Protein AF-A0A529FSF4-F1 (afdb_monomer)

Solvent-accessible surface area (backbone atoms only — not comparable to full-atom values): 4511 Å² total; per-residue (Å²): 125,76,76,61,62,54,63,62,55,47,52,54,55,51,48,53,53,49,51,53,53,46,52,68,49,51,48,58,45,30,40,72,75,36,56,89,87,44,96,68,39,44,56,72,68,54,48,55,51,50,50,55,50,49,54,52,50,52,50,52,50,51,51,52,50,47,52,57,54,51,52,62,60,68,60,75,78,126

Structure (mmCIF, N/CA/C/O backbone):
data_AF-A0A529FSF4-F1
#
_entry.id   AF-A0A529FSF4-F1
#
loop_
_atom_site.group_PDB
_atom_site.id
_atom_site.type_symbol
_atom_site.label_atom_id
_atom_site.label_alt_id
_atom_site.label_comp_id
_atom_site.label_asym_id
_atom_site.label_entity_id
_atom_site.label_seq_id
_atom_site.pdbx_PDB_ins_code
_atom_site.Cartn_x
_atom_site.Cartn_y
_atom_site.Cartn_z
_atom_site.occupancy
_atom_site.B_iso_or_equiv
_atom_site.auth_seq_id
_atom_site.auth_comp_id
_atom_site.auth_asym_id
_atom_site.auth_atom_id
_atom_site.pdbx_PDB_model_num
ATOM 1 N N . MET A 1 1 ? -25.980 -13.362 18.850 1.00 45.19 1 MET A N 1
ATOM 2 C CA . MET A 1 1 ? -26.027 -12.242 17.875 1.00 45.19 1 MET A CA 1
ATOM 3 C C . MET A 1 1 ? -24.885 -11.221 18.019 1.00 45.19 1 MET A C 1
ATOM 5 O O . MET A 1 1 ? -24.760 -10.368 17.154 1.00 45.19 1 MET A O 1
ATOM 9 N N . ILE A 1 2 ? -23.996 -11.333 19.019 1.00 51.66 2 ILE A N 1
ATOM 10 C CA . ILE A 1 2 ? -22.804 -10.470 19.178 1.00 51.66 2 ILE A CA 1
ATOM 11 C C . ILE A 1 2 ? -21.593 -10.939 18.341 1.00 51.66 2 ILE A C 1
ATOM 13 O O . ILE A 1 2 ? -20.774 -10.130 17.929 1.00 51.66 2 ILE A O 1
ATOM 17 N N . THR A 1 3 ? -21.543 -12.221 17.965 1.00 50.59 3 THR A N 1
ATOM 18 C CA . THR A 1 3 ? -20.449 -12.807 17.164 1.00 50.59 3 THR A CA 1
ATOM 19 C C . THR A 1 3 ? -20.527 -12.477 15.664 1.00 50.59 3 THR A C 1
ATOM 21 O O . THR A 1 3 ? -19.529 -12.543 14.960 1.00 50.59 3 THR A O 1
ATOM 24 N N . GLN A 1 4 ? -21.702 -12.099 15.146 1.00 47.16 4 GLN A N 1
ATOM 25 C CA . GLN A 1 4 ? -21.907 -11.834 13.709 1.00 47.16 4 GLN A CA 1
ATOM 26 C C . GLN A 1 4 ? -21.521 -10.404 13.286 1.00 47.16 4 GLN A C 1
ATOM 28 O O . GLN A 1 4 ? -21.334 -10.151 12.099 1.00 47.16 4 GLN A O 1
ATOM 33 N N . ARG A 1 5 ? -21.382 -9.466 14.236 1.00 51.59 5 ARG A N 1
ATOM 34 C CA . ARG A 1 5 ? -21.061 -8.054 13.952 1.00 51.59 5 ARG A CA 1
ATOM 35 C C . ARG A 1 5 ? -19.570 -7.784 13.753 1.00 51.59 5 ARG A C 1
ATOM 37 O O . ARG A 1 5 ? -19.241 -6.860 13.021 1.00 51.59 5 ARG A O 1
ATOM 44 N N . PHE A 1 6 ? -18.701 -8.621 14.317 1.00 50.03 6 PHE A N 1
ATOM 45 C CA . PHE A 1 6 ? -17.275 -8.615 13.986 1.00 50.03 6 PHE A CA 1
ATOM 46 C C . PHE A 1 6 ? -17.081 -9.103 12.542 1.00 50.03 6 PHE A C 1
ATOM 48 O O . PHE A 1 6 ? -16.683 -8.337 11.670 1.00 50.03 6 PHE A O 1
ATOM 55 N N . PHE A 1 7 ? -17.575 -10.302 12.224 1.00 49.69 7 PHE A N 1
ATOM 56 C CA . PHE A 1 7 ? -17.293 -10.986 10.954 1.00 49.69 7 PHE A CA 1
ATOM 57 C C . PHE A 1 7 ? -17.764 -10.257 9.670 1.00 49.69 7 PHE A C 1
ATOM 59 O O . PHE A 1 7 ? -17.241 -10.502 8.580 1.00 49.69 7 PHE A O 1
ATOM 66 N N . GLY A 1 8 ? -18.763 -9.369 9.769 1.00 48.06 8 GLY A N 1
ATOM 67 C CA . GLY A 1 8 ? -19.287 -8.587 8.640 1.00 48.06 8 GLY A CA 1
ATOM 68 C C . GLY A 1 8 ? -18.507 -7.299 8.336 1.00 48.06 8 GLY A C 1
ATOM 69 O O . GLY A 1 8 ? -18.326 -6.966 7.162 1.00 48.06 8 GLY A O 1
ATOM 70 N N . ALA A 1 9 ? -18.022 -6.602 9.370 1.00 56.03 9 ALA A N 1
ATOM 71 C CA . ALA A 1 9 ? -17.134 -5.442 9.237 1.00 56.03 9 ALA A CA 1
ATOM 72 C C . ALA A 1 9 ? -15.691 -5.884 8.921 1.00 56.03 9 ALA A C 1
ATOM 74 O O . ALA A 1 9 ? -15.042 -5.300 8.049 1.00 56.03 9 ALA A O 1
ATOM 75 N N . ASP A 1 10 ? -15.253 -6.999 9.520 1.00 65.31 10 ASP A N 1
ATOM 76 C CA . ASP A 1 10 ? -13.936 -7.606 9.308 1.00 65.31 10 ASP A CA 1
ATOM 77 C C . ASP A 1 10 ? -13.685 -7.948 7.839 1.00 65.31 10 ASP A C 1
ATOM 79 O O . ASP A 1 10 ? -12.592 -7.719 7.336 1.00 65.31 10 ASP A O 1
ATOM 83 N N . ARG A 1 11 ? -14.685 -8.454 7.103 1.00 77.62 11 ARG A N 1
ATOM 84 C CA . ARG A 1 11 ? -14.493 -8.865 5.701 1.00 77.62 11 ARG A CA 1
ATOM 85 C C . ARG A 1 11 ? -14.069 -7.702 4.804 1.00 77.62 11 ARG A C 1
ATOM 87 O O . ARG A 1 11 ? -13.218 -7.886 3.938 1.00 77.62 11 ARG A O 1
ATOM 94 N N . ARG A 1 12 ? -14.663 -6.518 4.996 1.00 78.12 12 ARG A N 1
ATOM 95 C CA . ARG A 1 12 ? -14.356 -5.334 4.178 1.00 78.12 12 ARG A CA 1
ATOM 96 C C . ARG A 1 12 ? -12.974 -4.794 4.517 1.00 78.12 12 ARG A C 1
ATOM 98 O O . ARG A 1 12 ? -12.169 -4.614 3.610 1.00 78.12 12 ARG A O 1
ATOM 105 N N . ILE A 1 13 ? -12.672 -4.634 5.804 1.00 83.88 13 ILE A N 1
ATOM 106 C CA . ILE A 1 13 ? -11.350 -4.198 6.273 1.00 83.88 13 ILE A CA 1
ATOM 107 C C . ILE A 1 13 ? -10.275 -5.190 5.817 1.00 83.88 13 ILE A C 1
ATOM 109 O O . ILE A 1 13 ? -9.286 -4.783 5.213 1.00 83.88 13 ILE A O 1
ATOM 113 N N . 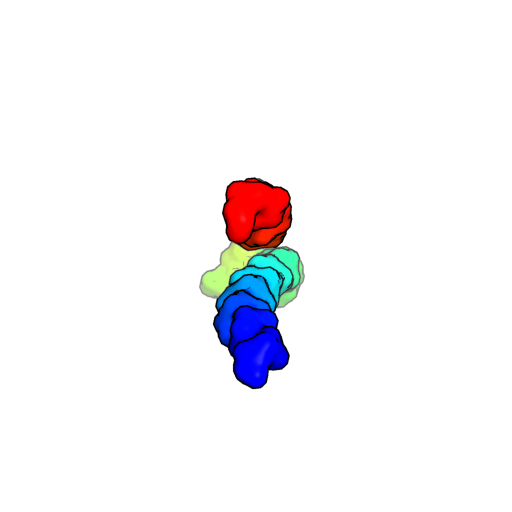ALA A 1 14 ? -10.502 -6.491 6.009 1.00 85.81 14 ALA A N 1
ATOM 114 C CA . ALA A 1 14 ? -9.606 -7.545 5.548 1.00 85.81 14 ALA A CA 1
ATOM 115 C C . ALA A 1 14 ? -9.416 -7.500 4.029 1.00 85.81 14 ALA A C 1
ATOM 117 O O . ALA A 1 14 ? -8.291 -7.643 3.561 1.00 85.81 14 ALA A O 1
ATOM 118 N N . SER A 1 15 ? -10.480 -7.251 3.254 1.00 89.06 15 SER A N 1
ATOM 119 C CA . SER A 1 15 ? -10.357 -7.095 1.803 1.00 89.06 15 SER A CA 1
ATOM 120 C C . SER A 1 15 ? -9.528 -5.867 1.420 1.00 89.06 15 SER A C 1
ATOM 122 O O . SER A 1 15 ? -8.662 -5.981 0.559 1.00 89.06 15 SER A O 1
ATOM 124 N N . THR A 1 16 ? -9.699 -4.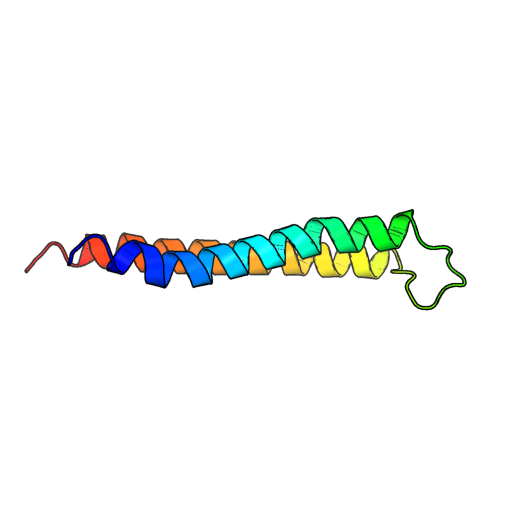730 2.102 1.00 90.44 16 THR A N 1
ATOM 125 C CA . THR A 1 16 ? -8.893 -3.523 1.868 1.00 90.44 16 THR A CA 1
ATOM 126 C C . THR A 1 16 ? -7.426 -3.765 2.209 1.00 90.44 16 THR A C 1
ATOM 128 O O . THR A 1 16 ? -6.554 -3.471 1.395 1.00 90.44 16 THR A O 1
ATOM 131 N N . VAL A 1 17 ? -7.140 -4.358 3.372 1.00 90.88 17 VAL A N 1
ATOM 132 C CA . VAL A 1 17 ? -5.775 -4.720 3.786 1.00 90.88 17 VAL A CA 1
ATOM 133 C C . VAL A 1 17 ? -5.144 -5.683 2.783 1.00 90.88 17 VAL A C 1
ATOM 135 O O . VAL A 1 17 ? -4.004 -5.477 2.377 1.00 90.88 17 VAL A O 1
ATOM 138 N N . LEU A 1 18 ? -5.886 -6.700 2.339 1.00 93.31 18 LEU A N 1
ATOM 139 C CA . LEU A 1 18 ? -5.402 -7.680 1.370 1.00 93.31 18 LEU A CA 1
ATOM 140 C C . LEU A 1 18 ? -5.101 -7.040 0.011 1.00 93.31 18 LEU A C 1
ATOM 142 O O . LEU A 1 18 ? -4.075 -7.353 -0.584 1.00 93.31 18 LEU A O 1
ATOM 146 N N . ILE A 1 19 ? -5.942 -6.115 -0.460 1.00 93.56 19 ILE A N 1
ATOM 147 C CA . ILE A 1 19 ? -5.703 -5.370 -1.705 1.00 93.56 19 ILE A CA 1
ATOM 148 C C . ILE A 1 19 ? -4.458 -4.484 -1.578 1.00 93.56 19 ILE A C 1
ATOM 150 O O . ILE A 1 19 ? -3.620 -4.484 -2.480 1.00 93.56 19 ILE A O 1
ATOM 154 N N . LEU A 1 20 ? -4.298 -3.763 -0.463 1.00 93.31 20 LEU A N 1
ATOM 155 C CA . LEU A 1 20 ? -3.116 -2.928 -0.222 1.00 93.31 20 LEU A CA 1
ATOM 156 C C . LEU A 1 20 ? -1.839 -3.773 -0.147 1.00 93.31 20 LEU A C 1
ATOM 158 O O . LEU A 1 20 ? -0.826 -3.422 -0.749 1.00 93.31 20 LEU A O 1
ATOM 162 N N . PHE A 1 21 ? -1.895 -4.917 0.532 1.00 93.94 21 PHE A N 1
ATOM 163 C CA . PHE A 1 21 ? -0.776 -5.851 0.617 1.00 93.94 21 PHE A CA 1
ATOM 164 C C . PHE A 1 21 ? -0.425 -6.453 -0.750 1.00 93.94 21 PHE A C 1
ATOM 166 O O . PHE A 1 21 ? 0.744 -6.498 -1.131 1.00 93.94 21 PHE A O 1
ATOM 173 N N . ALA A 1 22 ? -1.435 -6.848 -1.529 1.00 95.12 22 ALA A N 1
ATOM 174 C CA . ALA A 1 22 ? -1.242 -7.333 -2.889 1.00 95.12 22 ALA A CA 1
ATOM 175 C C . ALA A 1 22 ? -0.596 -6.258 -3.776 1.00 95.12 22 ALA A C 1
ATOM 177 O O . ALA A 1 22 ? 0.370 -6.552 -4.474 1.00 95.12 22 ALA A O 1
ATOM 178 N N . ALA A 1 23 ? -1.056 -5.006 -3.708 1.00 93.12 23 ALA A N 1
ATOM 179 C CA . ALA A 1 23 ? -0.457 -3.898 -4.451 1.00 93.12 23 ALA A CA 1
ATOM 180 C C . ALA A 1 23 ? 1.007 -3.650 -4.045 1.00 93.12 23 ALA A C 1
ATOM 182 O O . ALA A 1 23 ? 1.857 -3.458 -4.915 1.00 93.12 23 ALA A O 1
ATOM 183 N N . ALA A 1 24 ? 1.318 -3.724 -2.746 1.00 92.00 24 ALA A N 1
ATOM 184 C CA . ALA A 1 24 ? 2.675 -3.560 -2.225 1.00 92.00 24 ALA A CA 1
ATOM 185 C C . ALA A 1 24 ? 3.662 -4.615 -2.750 1.00 92.00 24 ALA A C 1
ATOM 187 O O . ALA A 1 24 ? 4.856 -4.343 -2.823 1.00 92.00 24 ALA A O 1
ATOM 188 N N . ILE A 1 25 ? 3.173 -5.801 -3.126 1.00 94.38 25 ILE A N 1
ATOM 189 C CA . ILE A 1 25 ? 3.991 -6.916 -3.616 1.00 94.38 25 ILE A CA 1
ATOM 190 C C . ILE A 1 25 ? 4.003 -6.981 -5.147 1.00 94.38 25 ILE A C 1
ATOM 192 O O . ILE A 1 25 ? 5.068 -7.094 -5.752 1.00 94.38 25 ILE A O 1
ATOM 196 N N . ILE A 1 26 ? 2.837 -6.884 -5.790 1.00 93.19 26 ILE A N 1
ATOM 197 C CA . ILE A 1 26 ? 2.681 -7.031 -7.245 1.00 93.19 26 ILE A CA 1
ATOM 198 C C . ILE A 1 26 ? 3.429 -5.924 -7.991 1.00 93.19 26 ILE A C 1
ATOM 200 O O . ILE A 1 26 ? 4.078 -6.194 -8.997 1.00 93.19 26 ILE A O 1
ATOM 204 N N . VAL A 1 27 ? 3.371 -4.685 -7.501 1.00 91.44 27 VAL A N 1
ATOM 205 C CA . VAL A 1 27 ? 3.979 -3.530 -8.174 1.00 91.44 27 VAL A CA 1
ATOM 206 C C . VAL A 1 27 ? 5.512 -3.636 -8.266 1.00 91.44 27 VAL A C 1
ATOM 208 O O . VAL A 1 27 ? 6.034 -3.521 -9.377 1.00 91.44 27 VAL A O 1
ATOM 211 N N . PRO A 1 28 ? 6.263 -3.900 -7.177 1.00 89.19 28 PRO A N 1
ATOM 212 C CA . PRO A 1 28 ? 7.703 -4.133 -7.281 1.00 89.19 28 PRO A CA 1
ATOM 213 C C . PRO A 1 28 ? 8.045 -5.449 -7.994 1.00 89.19 28 PRO A C 1
ATOM 215 O O . PRO A 1 28 ? 9.043 -5.496 -8.710 1.00 89.19 28 PRO A O 1
ATOM 218 N N . LEU A 1 29 ? 7.215 -6.496 -7.879 1.00 91.75 29 LEU A N 1
ATOM 219 C CA . LEU A 1 29 ? 7.405 -7.730 -8.653 1.00 91.75 29 LEU A CA 1
ATOM 220 C C . LEU A 1 29 ? 7.357 -7.471 -10.157 1.00 91.75 29 LEU A C 1
ATOM 222 O O . LEU A 1 29 ? 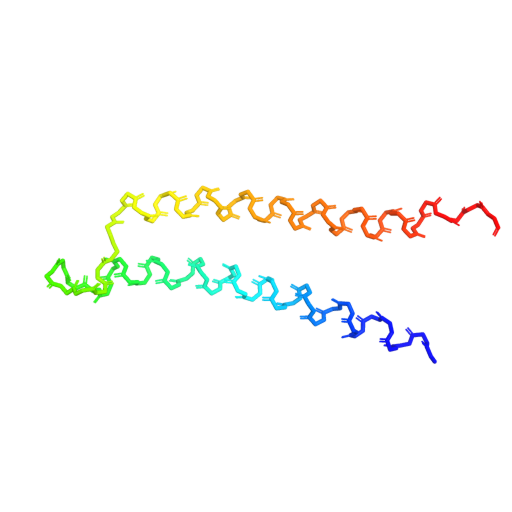8.237 -7.927 -10.876 1.00 91.75 29 LEU A O 1
ATOM 226 N N . LEU A 1 30 ? 6.367 -6.720 -10.636 1.00 88.50 30 LEU A N 1
ATOM 227 C CA . LEU A 1 30 ? 6.249 -6.377 -12.053 1.00 88.50 30 LEU A CA 1
ATOM 228 C C . LEU A 1 30 ? 7.378 -5.450 -12.522 1.00 88.50 30 LEU A C 1
ATOM 230 O O . LEU A 1 30 ? 7.779 -5.521 -13.677 1.00 88.50 30 LEU A O 1
ATOM 234 N N . ASN A 1 31 ? 7.933 -4.614 -11.643 1.00 87.94 31 ASN A N 1
ATOM 235 C CA . ASN A 1 31 ? 9.114 -3.815 -11.969 1.00 87.94 31 ASN A CA 1
ATOM 236 C C . ASN A 1 31 ? 10.387 -4.668 -12.137 1.00 87.94 31 ASN A C 1
ATOM 238 O O . ASN A 1 31 ? 11.204 -4.362 -13.003 1.00 87.94 31 ASN A O 1
ATOM 242 N N . LEU A 1 32 ? 10.552 -5.726 -11.334 1.00 86.38 32 LEU A N 1
ATOM 243 C CA . LEU A 1 32 ? 11.760 -6.564 -11.317 1.00 86.38 32 LEU A CA 1
ATOM 244 C C . LEU A 1 32 ? 11.698 -7.764 -12.272 1.00 86.38 32 LEU A C 1
ATOM 246 O O . LEU A 1 32 ? 12.714 -8.149 -12.843 1.00 86.38 32 LEU A O 1
ATOM 250 N N . ALA A 1 33 ? 10.526 -8.381 -12.422 1.00 86.25 33 ALA A N 1
ATOM 251 C CA . ALA A 1 33 ? 10.352 -9.625 -13.172 1.00 86.25 33 ALA A CA 1
ATOM 252 C C . ALA A 1 33 ? 10.055 -9.403 -14.662 1.00 86.25 33 ALA A C 1
ATOM 254 O O . ALA A 1 33 ? 10.175 -10.337 -15.454 1.00 86.25 33 ALA A O 1
ATOM 255 N N . VAL A 1 34 ? 9.642 -8.194 -15.054 1.00 83.88 34 VAL A N 1
ATOM 256 C CA . VAL A 1 34 ? 9.211 -7.900 -16.423 1.00 83.88 34 VAL A CA 1
ATOM 257 C C . VAL A 1 34 ? 10.288 -7.109 -17.160 1.00 83.88 34 VAL A C 1
ATOM 259 O O . VAL A 1 34 ? 10.824 -6.130 -16.648 1.00 83.88 34 VAL A O 1
ATOM 262 N N . SER A 1 35 ? 10.600 -7.523 -18.390 1.00 80.69 35 SER A N 1
ATOM 263 C CA . SER A 1 35 ? 11.543 -6.799 -19.240 1.00 80.69 35 SER A CA 1
ATOM 264 C C . SER A 1 35 ? 10.968 -5.439 -19.671 1.00 80.69 35 SER A C 1
ATOM 266 O O . SER A 1 35 ? 9.774 -5.359 -19.964 1.00 80.69 35 SER A O 1
ATOM 268 N N . PRO A 1 36 ? 11.797 -4.386 -19.823 1.00 76.06 36 PRO A N 1
ATOM 269 C CA . PRO A 1 36 ? 11.348 -3.042 -20.221 1.00 76.06 36 PRO A CA 1
ATOM 270 C C . PRO A 1 36 ? 10.583 -2.961 -21.552 1.00 76.06 36 PRO A C 1
ATOM 272 O O . PRO A 1 36 ? 9.920 -1.968 -21.829 1.00 76.06 36 PRO A O 1
ATOM 275 N N . SER A 1 37 ? 10.693 -3.993 -22.389 1.00 80.69 37 SER A N 1
ATOM 276 C CA . SER A 1 37 ? 10.028 -4.130 -23.688 1.00 80.69 37 SER A CA 1
ATOM 277 C C . SER A 1 37 ? 8.606 -4.700 -23.621 1.00 80.69 37 SER A C 1
ATOM 279 O O . SER A 1 37 ? 7.915 -4.727 -24.638 1.00 80.69 37 SER A O 1
ATOM 281 N N . SER A 1 38 ? 8.166 -5.193 -22.463 1.00 80.81 38 SER A N 1
ATOM 282 C CA . SER A 1 38 ? 6.849 -5.809 -22.294 1.00 80.81 38 SER A CA 1
ATOM 283 C C . SER A 1 38 ? 5.809 -4.789 -21.826 1.00 80.81 38 SER A C 1
ATOM 285 O O . SER A 1 38 ? 6.108 -3.900 -21.032 1.00 80.81 38 SER A O 1
ATOM 287 N N . ALA A 1 39 ? 4.557 -4.952 -22.263 1.00 79.56 39 ALA A N 1
ATOM 288 C CA . ALA A 1 39 ? 3.438 -4.080 -21.887 1.00 79.56 39 ALA 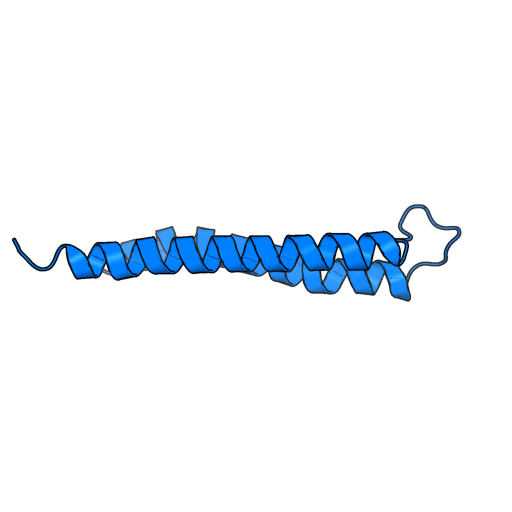A CA 1
ATOM 289 C C . ALA A 1 39 ? 3.135 -4.075 -20.374 1.00 79.56 39 ALA A C 1
ATOM 291 O O . ALA A 1 39 ? 2.476 -3.165 -19.880 1.00 79.56 39 ALA A O 1
ATOM 292 N N . PHE A 1 40 ? 3.618 -5.081 -19.637 1.00 81.62 40 PHE A N 1
ATOM 293 C CA . PHE A 1 40 ? 3.452 -5.199 -18.186 1.00 81.62 40 PHE A CA 1
ATOM 294 C C . PHE A 1 40 ? 4.612 -4.593 -17.382 1.00 81.62 40 PHE A C 1
ATOM 296 O O . PHE A 1 40 ? 4.627 -4.714 -16.157 1.00 81.62 40 PHE A O 1
ATOM 303 N N . TYR A 1 41 ? 5.596 -3.973 -18.043 1.00 83.12 41 TYR A N 1
ATOM 304 C CA . TYR A 1 41 ? 6.710 -3.333 -17.355 1.00 83.12 41 TYR A CA 1
ATOM 305 C C . TYR A 1 41 ? 6.228 -2.110 -16.581 1.00 83.12 41 TYR A C 1
ATOM 307 O O . TYR A 1 41 ? 5.683 -1.166 -17.154 1.00 83.12 41 TYR A O 1
ATOM 315 N N . ILE A 1 42 ? 6.473 -2.111 -15.273 1.00 85.31 42 ILE A N 1
ATOM 316 C CA . ILE A 1 42 ? 6.210 -0.954 -14.424 1.00 85.31 42 ILE A CA 1
ATOM 317 C C . ILE A 1 42 ? 7.509 -0.162 -14.277 1.00 85.31 42 ILE A C 1
ATOM 319 O O . ILE A 1 42 ? 8.464 -0.691 -13.711 1.00 85.31 42 ILE A O 1
ATOM 323 N N . PRO A 1 43 ? 7.574 1.105 -14.722 1.00 87.19 43 PRO A N 1
ATOM 324 C CA . PRO A 1 43 ? 8.759 1.933 -14.540 1.00 87.19 43 PRO A CA 1
ATOM 325 C C . PRO 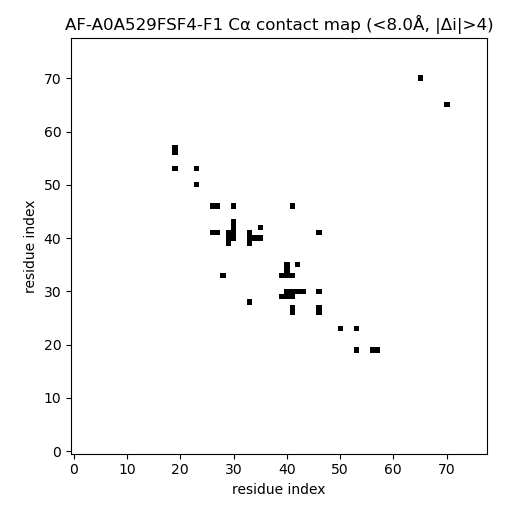A 1 43 ? 9.042 2.252 -13.060 1.00 87.19 43 PRO A C 1
ATOM 327 O O . PRO A 1 43 ? 8.099 2.408 -12.277 1.00 87.19 43 PRO A O 1
ATOM 330 N N . PRO A 1 44 ? 10.309 2.487 -12.670 1.00 88.38 44 PRO A N 1
ATOM 331 C CA . PRO A 1 44 ? 10.675 2.770 -11.277 1.00 88.38 44 PRO A CA 1
ATOM 332 C C . PRO A 1 44 ? 9.956 3.988 -10.678 1.00 88.38 44 PRO A C 1
ATOM 334 O O . PRO A 1 44 ? 9.613 3.996 -9.497 1.00 88.38 44 PRO A O 1
ATOM 337 N N . TYR A 1 45 ? 9.674 5.014 -11.491 1.00 90.06 45 TYR A N 1
ATOM 338 C CA . TYR A 1 45 ? 8.964 6.207 -11.022 1.00 90.06 45 TYR A CA 1
ATOM 339 C C . TYR A 1 45 ? 7.508 5.902 -10.631 1.00 90.06 45 TYR A C 1
ATOM 341 O O . TYR A 1 45 ? 7.005 6.490 -9.675 1.00 90.06 45 TYR A O 1
ATOM 349 N N . ILE A 1 46 ? 6.844 4.961 -11.317 1.00 91.75 46 ILE A N 1
ATOM 350 C CA . ILE A 1 46 ? 5.493 4.508 -10.957 1.00 91.75 46 ILE A CA 1
ATOM 351 C C . ILE A 1 46 ? 5.536 3.739 -9.642 1.00 91.75 46 ILE A C 1
ATOM 353 O O . ILE A 1 46 ? 4.678 3.965 -8.797 1.00 91.75 46 ILE A O 1
ATOM 357 N N . VAL A 1 47 ? 6.551 2.896 -9.424 1.00 92.62 47 VAL A N 1
ATOM 358 C CA . VAL A 1 47 ? 6.730 2.185 -8.146 1.00 92.62 47 VAL A CA 1
ATOM 359 C C . VAL A 1 47 ? 6.836 3.177 -6.985 1.00 92.62 47 VAL A C 1
ATOM 361 O O . VAL A 1 47 ? 6.127 3.036 -5.990 1.00 92.62 47 VAL A O 1
ATOM 364 N N . ALA A 1 48 ? 7.657 4.223 -7.127 1.00 92.94 48 ALA A N 1
ATOM 365 C CA . ALA A 1 48 ? 7.796 5.264 -6.107 1.00 92.94 48 ALA A CA 1
ATOM 366 C C . ALA A 1 48 ? 6.483 6.034 -5.868 1.00 92.94 48 ALA A C 1
ATOM 368 O O . ALA A 1 48 ? 6.110 6.302 -4.722 1.00 92.94 48 ALA A O 1
ATOM 369 N N . LEU A 1 49 ? 5.759 6.362 -6.941 1.00 94.81 49 LEU A N 1
ATOM 370 C CA . LEU A 1 49 ? 4.494 7.089 -6.857 1.00 94.81 49 LEU A CA 1
ATOM 371 C C . LEU A 1 49 ? 3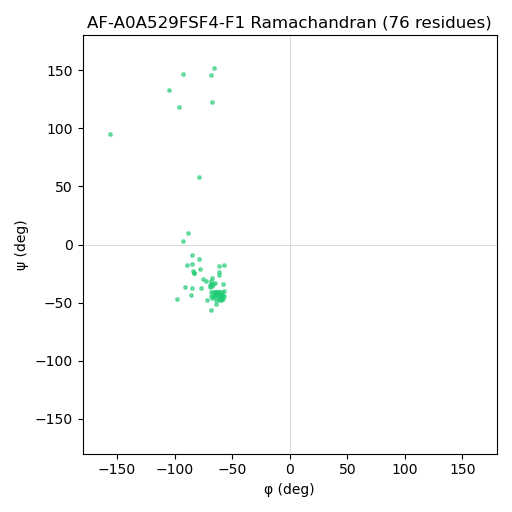.402 6.247 -6.182 1.00 94.81 49 LEU A C 1
ATOM 373 O O . LEU A 1 49 ? 2.720 6.725 -5.275 1.00 94.81 49 LEU A O 1
ATOM 377 N N . VAL A 1 50 ? 3.277 4.978 -6.575 1.00 94.31 50 VAL A N 1
ATOM 378 C CA . VAL A 1 50 ? 2.347 4.024 -5.962 1.00 94.31 50 VAL A CA 1
ATOM 379 C C . VAL A 1 50 ? 2.701 3.798 -4.498 1.00 94.31 50 VAL A C 1
ATOM 381 O O . VAL A 1 50 ? 1.801 3.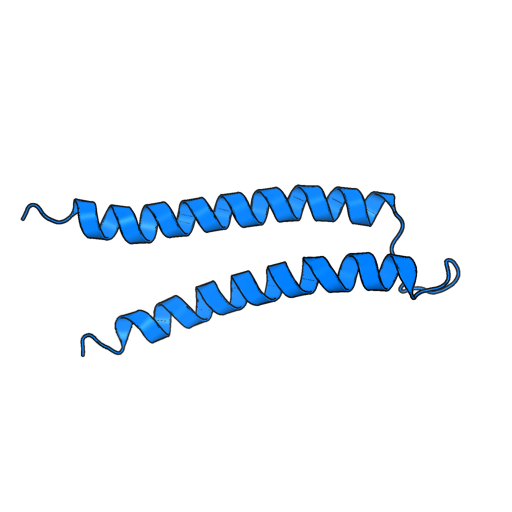827 -3.666 1.00 94.31 50 VAL A O 1
ATOM 384 N N . GLY A 1 51 ? 3.985 3.665 -4.154 1.00 93.12 51 GLY A N 1
ATOM 385 C CA . GLY A 1 51 ? 4.429 3.555 -2.762 1.00 93.12 51 GLY A CA 1
ATOM 386 C C . GLY A 1 51 ? 3.978 4.744 -1.906 1.00 93.12 51 GLY A C 1
ATOM 387 O O . GLY A 1 51 ? 3.432 4.553 -0.820 1.00 93.12 51 GLY A O 1
ATOM 388 N N . LYS A 1 52 ? 4.106 5.974 -2.421 1.00 94.81 52 LYS A N 1
ATOM 389 C CA . LYS A 1 52 ? 3.612 7.183 -1.739 1.00 94.81 52 LYS A CA 1
ATOM 390 C C . LYS A 1 52 ? 2.099 7.131 -1.501 1.00 94.81 52 LYS A C 1
ATOM 392 O O . LYS A 1 52 ? 1.644 7.414 -0.394 1.00 94.81 52 LYS A O 1
ATOM 397 N N . TYR A 1 53 ? 1.318 6.766 -2.516 1.00 95.56 53 TYR A N 1
ATOM 398 C CA . TYR A 1 53 ? -0.135 6.655 -2.369 1.00 95.56 53 TYR A CA 1
ATOM 399 C C . TYR A 1 53 ? -0.553 5.502 -1.455 1.00 95.56 53 TYR A C 1
ATOM 401 O O . TYR A 1 53 ? -1.510 5.655 -0.699 1.00 95.56 53 TYR A O 1
ATOM 409 N N . LEU A 1 54 ? 0.185 4.390 -1.457 1.00 94.06 54 LEU A N 1
ATOM 410 C CA . LEU A 1 54 ? -0.036 3.266 -0.552 1.00 94.06 54 LEU A CA 1
ATOM 411 C C . LEU A 1 54 ? 0.120 3.702 0.911 1.00 94.06 54 LEU A C 1
ATOM 413 O O . LEU A 1 54 ? -0.724 3.369 1.740 1.00 94.06 54 LEU A O 1
ATOM 417 N N . CYS A 1 55 ? 1.141 4.509 1.219 1.00 95.25 55 CYS A N 1
ATOM 418 C CA . CYS A 1 55 ? 1.311 5.092 2.551 1.00 95.25 55 CYS A CA 1
ATOM 419 C C . CYS A 1 55 ? 0.108 5.953 2.962 1.00 95.25 55 CYS A C 1
ATOM 421 O O . CYS A 1 55 ? -0.371 5.832 4.088 1.00 95.25 55 CYS A O 1
ATOM 423 N N . TYR A 1 56 ? -0.423 6.787 2.061 1.00 95.88 56 TYR A N 1
ATOM 424 C CA . TYR A 1 56 ? -1.628 7.569 2.357 1.00 95.88 56 TYR A CA 1
ATOM 425 C C . TYR A 1 56 ? -2.880 6.702 2.509 1.00 95.88 56 TYR A C 1
ATOM 427 O O . TYR A 1 56 ? -3.715 6.997 3.360 1.00 95.88 56 TYR A O 1
ATOM 435 N N . ALA A 1 57 ? -3.009 5.624 1.736 1.00 93.31 57 ALA A N 1
ATOM 436 C CA . ALA A 1 57 ? -4.123 4.691 1.859 1.00 93.31 57 ALA A CA 1
ATOM 437 C C . ALA A 1 57 ? -4.090 3.937 3.198 1.00 93.31 57 ALA A C 1
ATOM 439 O O . ALA A 1 57 ? -5.124 3.795 3.847 1.00 93.31 57 ALA A O 1
ATOM 440 N N . LEU A 1 58 ? -2.904 3.514 3.648 1.00 92.19 58 LEU A N 1
ATOM 441 C CA . LEU A 1 58 ? -2.711 2.908 4.968 1.00 92.19 58 LEU A CA 1
ATOM 442 C C . LEU A 1 58 ? -3.010 3.900 6.094 1.00 92.19 58 LEU A C 1
ATOM 444 O O . LEU A 1 58 ? -3.654 3.529 7.072 1.00 92.19 58 LEU A O 1
ATOM 448 N N . LEU A 1 59 ? -2.595 5.160 5.945 1.00 93.62 59 LEU A N 1
ATOM 449 C CA . LEU A 1 59 ? -2.934 6.219 6.894 1.00 93.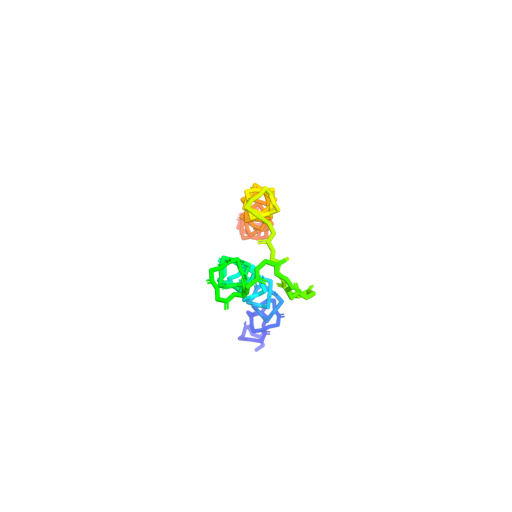62 59 LEU A CA 1
ATOM 450 C C . LEU A 1 59 ? -4.453 6.436 6.968 1.00 93.62 59 LEU A C 1
ATOM 452 O O . LEU A 1 59 ? -5.008 6.478 8.062 1.00 93.62 59 LEU A O 1
ATOM 456 N N . ALA A 1 60 ? -5.130 6.536 5.823 1.00 91.69 60 ALA A N 1
ATOM 457 C CA . ALA A 1 60 ? -6.582 6.682 5.766 1.00 91.69 60 ALA A CA 1
ATOM 458 C C . ALA A 1 60 ? -7.299 5.486 6.411 1.00 91.69 60 ALA A C 1
ATOM 460 O O . ALA A 1 60 ? -8.226 5.682 7.193 1.00 91.69 60 ALA A O 1
ATOM 461 N N . LEU A 1 61 ? -6.829 4.261 6.150 1.00 89.50 61 LEU A N 1
ATOM 462 C CA . LEU A 1 61 ? -7.354 3.051 6.779 1.00 89.50 61 LEU A CA 1
ATOM 463 C C . LEU A 1 61 ? -7.140 3.066 8.299 1.00 89.50 61 LEU A C 1
ATOM 465 O O . LEU A 1 61 ? -8.053 2.741 9.047 1.00 89.50 61 LEU A O 1
ATOM 469 N N . ALA A 1 62 ? -5.961 3.470 8.775 1.00 88.00 62 ALA A N 1
ATOM 470 C CA . ALA A 1 62 ? -5.686 3.572 10.205 1.00 88.00 62 ALA A CA 1
ATOM 471 C C . ALA A 1 62 ? -6.619 4.581 10.892 1.00 88.00 62 ALA A C 1
ATOM 473 O O . ALA A 1 62 ? -7.132 4.299 11.974 1.00 88.00 62 ALA A O 1
ATOM 474 N N . LEU A 1 63 ? -6.883 5.726 10.255 1.00 88.62 63 LEU A N 1
ATOM 475 C CA . LEU A 1 63 ? -7.843 6.709 10.758 1.00 88.62 63 LEU A CA 1
ATOM 476 C C . LEU A 1 63 ? -9.273 6.152 10.778 1.00 88.62 63 LEU A C 1
ATOM 478 O O . LEU A 1 63 ? -9.959 6.330 11.779 1.00 88.62 63 LEU A O 1
ATOM 482 N N . ASP A 1 64 ? -9.700 5.435 9.737 1.00 84.62 64 ASP A N 1
ATOM 483 C CA . ASP A 1 64 ? -11.017 4.779 9.683 1.00 84.62 64 ASP A CA 1
ATOM 484 C C . ASP A 1 64 ? -11.199 3.772 10.831 1.00 84.62 64 ASP A C 1
ATOM 486 O O . ASP A 1 64 ? -12.210 3.794 11.535 1.00 84.62 64 ASP A O 1
ATOM 490 N N . LEU A 1 65 ? -10.170 2.963 11.114 1.00 82.12 65 LEU A N 1
ATOM 491 C CA . LEU A 1 65 ? -10.181 2.025 12.238 1.00 82.12 65 LEU A CA 1
ATOM 492 C C . LEU A 1 65 ? -10.198 2.744 13.589 1.00 82.12 65 LEU A C 1
ATOM 494 O O . LEU A 1 65 ? -10.965 2.363 14.471 1.00 82.12 65 LEU A O 1
ATOM 498 N N . VAL A 1 66 ? -9.388 3.790 13.771 1.00 83.38 66 VAL A N 1
ATOM 499 C CA . VAL A 1 66 ? -9.383 4.577 15.014 1.00 83.38 66 VAL A CA 1
ATOM 500 C C . VAL A 1 66 ? -10.750 5.213 15.244 1.00 83.38 66 VAL A C 1
ATOM 502 O O . VAL A 1 66 ? -11.291 5.097 16.336 1.00 83.38 66 VAL A O 1
ATOM 505 N N . TRP A 1 67 ? -11.358 5.827 14.233 1.00 75.44 67 TRP A N 1
ATOM 506 C CA . TRP A 1 67 ? -12.678 6.442 14.377 1.00 75.44 67 TRP A CA 1
ATOM 507 C C . TRP A 1 67 ? -13.787 5.398 14.572 1.00 75.44 67 TRP A C 1
ATOM 509 O O . TRP A 1 67 ? -14.698 5.622 15.369 1.00 75.44 67 TRP A O 1
ATOM 519 N N . GLY A 1 68 ? -13.678 4.230 13.936 1.00 73.06 68 GLY A N 1
ATOM 520 C CA . GLY A 1 68 ? -14.598 3.108 14.117 1.00 73.06 68 GLY A CA 1
ATOM 521 C C . GLY A 1 68 ? -14.519 2.450 15.502 1.00 73.06 68 GLY A C 1
ATOM 522 O O . GLY A 1 68 ? -15.557 2.198 16.111 1.00 73.06 68 GLY A O 1
ATOM 523 N N . TYR A 1 69 ? -13.316 2.202 16.033 1.00 66.62 69 TYR A N 1
ATOM 524 C CA . TYR A 1 69 ? -13.115 1.560 17.342 1.00 66.62 69 TYR A CA 1
ATOM 525 C C . TYR A 1 69 ? -13.155 2.557 18.512 1.00 66.62 69 TYR A C 1
ATOM 527 O O . TYR A 1 69 ? -13.805 2.285 19.521 1.00 66.62 69 TYR A O 1
ATOM 535 N N . CYS A 1 70 ? -12.525 3.732 18.403 1.00 65.19 70 CYS A N 1
ATOM 536 C CA . CYS A 1 70 ? -12.580 4.763 19.447 1.00 65.19 70 CYS A CA 1
ATOM 537 C C . CYS A 1 70 ? -13.948 5.458 19.502 1.00 65.19 70 CYS A C 1
ATOM 539 O O . CYS A 1 70 ? -14.394 5.801 20.593 1.00 65.19 70 CYS A O 1
ATOM 541 N N . GLY A 1 71 ? -14.659 5.603 18.376 1.00 61.34 71 GLY A N 1
ATOM 542 C CA . GLY A 1 71 ? -16.039 6.106 18.360 1.00 61.34 71 GLY A CA 1
ATOM 543 C C . GLY A 1 71 ? -17.029 5.174 19.072 1.00 61.34 71 GLY A C 1
ATOM 544 O O . GLY A 1 71 ? -17.947 5.646 19.739 1.00 61.34 71 GLY A O 1
ATOM 545 N N . ILE A 1 72 ? -16.803 3.855 19.015 1.00 57.34 72 ILE A N 1
ATOM 546 C CA . ILE A 1 72 ? -17.625 2.856 19.721 1.00 57.34 72 ILE A CA 1
ATOM 547 C C . ILE A 1 72 ? -17.331 2.807 21.230 1.00 57.34 72 ILE A C 1
ATOM 549 O O . ILE A 1 72 ? -18.237 2.531 22.012 1.00 57.34 72 ILE A O 1
ATOM 553 N N . LEU A 1 73 ? -16.099 3.117 21.651 1.00 55.12 73 LEU A N 1
ATOM 554 C CA . LEU A 1 73 ? -15.718 3.218 23.068 1.00 55.12 73 LEU A CA 1
ATOM 555 C C . LEU A 1 73 ? -16.058 4.591 23.677 1.00 55.12 73 LEU A C 1
ATOM 557 O O . LEU A 1 73 ? -16.273 4.685 24.882 1.00 55.12 73 LEU A O 1
ATOM 561 N N . SER A 1 74 ? -16.167 5.643 22.859 1.00 50.31 74 SER A N 1
ATOM 562 C CA . SER A 1 74 ? -16.571 6.988 23.298 1.00 50.31 74 SER A CA 1
ATOM 563 C C . SER A 1 74 ? -18.088 7.155 23.496 1.00 50.31 74 SER A C 1
ATOM 565 O O . SER A 1 74 ? -18.498 8.148 24.091 1.00 50.31 74 SER A O 1
ATOM 567 N N . LEU A 1 75 ? -18.919 6.207 23.038 1.00 60.09 75 LEU A N 1
ATOM 568 C CA . LEU A 1 75 ? -20.354 6.117 23.368 1.00 60.09 75 LEU A CA 1
ATOM 569 C C . LEU A 1 75 ? -20.623 5.306 24.648 1.00 60.09 75 LEU A C 1
ATOM 571 O O . LEU A 1 75 ? -21.769 5.015 24.974 1.00 60.09 75 LEU A O 1
ATOM 575 N N . GLY A 1 76 ? -19.583 4.966 25.409 1.00 60.81 76 GLY A N 1
ATOM 576 C CA . GLY A 1 76 ? -19.713 4.537 26.795 1.00 60.81 76 GLY A CA 1
ATOM 577 C C . GLY A 1 76 ? -19.904 5.723 27.735 1.00 60.81 76 GLY A C 1
ATOM 578 O O . GLY A 1 76 ? -19.067 5.889 28.608 1.00 60.81 76 GLY A O 1
ATOM 579 N N . HIS A 1 77 ? -20.940 6.542 27.526 1.00 51.22 77 HIS A N 1
ATOM 580 C CA . HIS A 1 77 ? -21.653 7.305 28.562 1.00 51.22 77 HIS A CA 1
ATOM 581 C C . HIS A 1 77 ? -23.063 7.616 28.042 1.00 51.22 77 HIS A C 1
ATOM 583 O O . HIS A 1 77 ? -23.290 8.571 27.295 1.00 51.22 77 HIS A O 1
ATOM 589 N N . GLY A 1 78 ? -23.969 6.734 28.453 1.00 50.62 78 GLY A N 1
ATOM 590 C CA . GLY A 1 78 ? -25.399 6.673 28.188 1.00 50.62 78 GLY A CA 1
ATOM 591 C C . GLY A 1 78 ? -25.898 5.335 28.702 1.00 50.62 78 GLY A C 1
ATOM 592 O O . GLY A 1 78 ? -26.071 4.432 27.858 1.00 50.62 78 GLY A O 1
#

Foldseek 3Di:
DVVVVCVVVVVVLVVLVVVLVCCLPVQVCLCPVPDPPDPSHRDPVNNVVSVVVSVVSVVVSVVVVCCVVVVVVVVPPD

Secondary structure (DSSP, 8-state):
--THHHHHHHHHHHHHHHHHHHHHHHHHHHHHHS-TTSTTPPPHHHHHHHHHHHHHHHHHHHHHHHHHHHHHHHT---

Mean 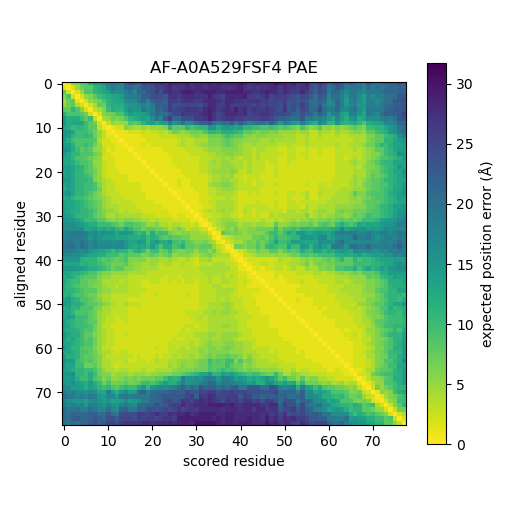predicted aligned error: 9.15 Å

pLDDT: mean 79.76, std 15.89, range [45.19, 95.88]

Radius of gyration: 18.04 Å; Cα contacts (8 Å, |Δi|>4): 26; chains: 1; bounding box: 38×20×52 Å

Sequence (78 aa):
MITQRFFGADRRIASTVLILFAAAIIVPLLNLAVSPSSAFYIPPYIVALVGKYLCYALLALALDLVWGYCGILSLGHG